Protein AF-A0A947MUI2-F1 (afdb_monomer)

Mean predicted aligned error: 2.59 Å

Radius of gyration: 10.8 Å; Cα contacts (8 Å, |Δi|>4): 33; chains: 1; bounding box: 26×22×24 Å

Structure (mmCIF, N/CA/C/O backbone):
data_AF-A0A947MUI2-F1
#
_entry.id   AF-A0A947MUI2-F1
#
loop_
_atom_site.group_PDB
_atom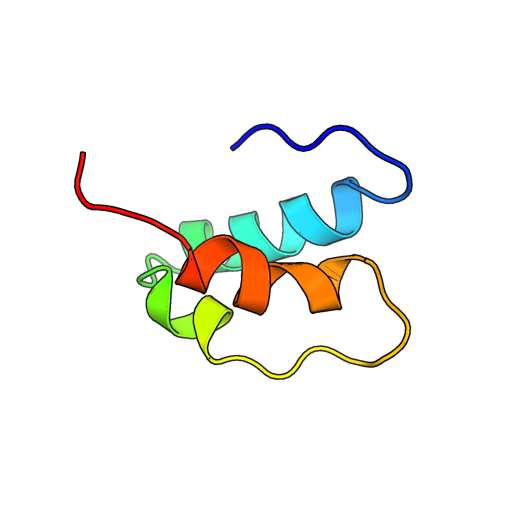_site.id
_atom_site.type_symbol
_atom_site.label_atom_id
_atom_site.label_alt_id
_atom_site.label_comp_id
_atom_site.label_asym_id
_atom_site.label_entity_id
_atom_site.label_seq_id
_atom_site.pdbx_PDB_ins_code
_atom_site.Cartn_x
_atom_site.Cartn_y
_atom_site.Cartn_z
_atom_site.occupancy
_atom_site.B_iso_or_equiv
_atom_site.auth_seq_id
_atom_site.auth_comp_id
_atom_site.auth_asym_id
_atom_site.auth_atom_id
_atom_site.pdbx_PDB_model_num
ATOM 1 N N . ALA A 1 1 ? -3.245 10.934 -1.148 1.00 75.44 1 ALA A N 1
ATOM 2 C CA . ALA A 1 1 ? -1.863 10.498 -0.868 1.00 75.44 1 ALA A CA 1
ATOM 3 C C . ALA A 1 1 ? -0.904 11.464 -1.549 1.00 75.44 1 ALA A C 1
ATOM 5 O O . ALA A 1 1 ? -1.265 11.992 -2.594 1.00 75.44 1 ALA A O 1
ATOM 6 N N . THR A 1 2 ? 0.281 11.684 -0.983 1.00 90.00 2 THR A N 1
ATOM 7 C CA . THR A 1 2 ? 1.346 12.468 -1.624 1.00 90.00 2 THR A CA 1
ATOM 8 C C . THR A 1 2 ? 2.597 11.602 -1.647 1.00 90.00 2 THR A C 1
ATOM 10 O O . THR A 1 2 ? 3.027 11.140 -0.594 1.00 90.00 2 THR A O 1
ATOM 13 N N . ILE A 1 3 ? 3.147 11.356 -2.836 1.00 93.88 3 ILE A N 1
ATOM 14 C CA . ILE A 1 3 ? 4.375 10.581 -3.046 1.00 93.88 3 ILE A CA 1
ATOM 15 C C . ILE A 1 3 ? 5.401 11.525 -3.674 1.00 93.88 3 ILE A C 1
ATOM 17 O O . ILE A 1 3 ? 5.099 12.187 -4.664 1.00 93.88 3 ILE A O 1
ATOM 21 N N . LEU A 1 4 ? 6.598 11.602 -3.092 1.00 94.88 4 LEU A N 1
ATOM 22 C CA . LEU A 1 4 ? 7.718 12.387 -3.611 1.00 94.88 4 LEU A CA 1
ATOM 23 C C . LEU A 1 4 ? 8.928 11.467 -3.775 1.00 94.88 4 LEU A C 1
ATOM 25 O O . LEU A 1 4 ? 9.465 10.972 -2.787 1.00 94.88 4 LEU A O 1
ATOM 29 N N . GLY A 1 5 ? 9.350 11.247 -5.016 1.00 93.31 5 GLY A N 1
ATOM 30 C CA . GLY A 1 5 ? 10.464 10.364 -5.349 1.00 93.31 5 GLY A CA 1
ATOM 31 C C . GLY A 1 5 ? 10.477 10.003 -6.832 1.00 93.31 5 GLY A C 1
ATOM 32 O O . GLY A 1 5 ? 9.551 10.345 -7.569 1.00 93.31 5 GLY A O 1
ATOM 33 N N . LEU A 1 6 ? 11.537 9.320 -7.265 1.00 95.56 6 LEU A N 1
ATOM 34 C CA . LEU A 1 6 ? 11.619 8.754 -8.613 1.00 95.56 6 LEU A CA 1
ATOM 35 C C . LEU A 1 6 ? 10.559 7.660 -8.786 1.00 95.56 6 LEU A C 1
ATOM 37 O O . LEU A 1 6 ? 10.309 6.903 -7.849 1.00 95.56 6 LEU A O 1
ATOM 41 N N . ASN A 1 7 ? 9.956 7.596 -9.974 1.00 95.06 7 ASN A N 1
ATOM 42 C CA . ASN A 1 7 ? 8.899 6.643 -10.335 1.00 95.06 7 ASN A CA 1
ATOM 43 C C . ASN A 1 7 ? 7.724 6.614 -9.332 1.00 95.06 7 ASN A C 1
ATOM 45 O O . ASN A 1 7 ? 7.115 5.578 -9.076 1.00 95.06 7 ASN A O 1
ATOM 49 N N . GLY A 1 8 ? 7.410 7.758 -8.706 1.00 94.06 8 GLY A N 1
ATOM 50 C CA . GLY A 1 8 ? 6.276 7.867 -7.783 1.00 94.06 8 GLY A CA 1
ATOM 51 C C . GLY A 1 8 ? 4.921 7.660 -8.467 1.00 94.06 8 GLY A C 1
ATOM 52 O O . GLY A 1 8 ? 3.951 7.288 -7.810 1.00 94.06 8 GLY A O 1
ATOM 53 N N . ASP A 1 9 ? 4.856 7.857 -9.782 1.00 94.94 9 ASP A N 1
ATOM 54 C CA . ASP A 1 9 ? 3.706 7.556 -10.628 1.00 94.94 9 ASP A CA 1
ATOM 55 C C . ASP A 1 9 ? 3.332 6.064 -10.619 1.00 94.94 9 ASP A C 1
ATOM 57 O O . ASP A 1 9 ? 2.136 5.774 -10.579 1.00 94.94 9 ASP A O 1
ATOM 61 N N . GLU A 1 10 ? 4.303 5.142 -10.513 1.00 94.31 10 GLU A N 1
ATOM 62 C CA . GLU A 1 10 ? 4.072 3.690 -10.326 1.00 94.31 10 GLU A CA 1
ATOM 63 C C . GLU A 1 10 ? 3.352 3.363 -8.999 1.00 94.31 10 GLU A C 1
ATOM 65 O O . GLU A 1 10 ? 2.518 2.458 -8.891 1.00 94.31 10 GLU A O 1
ATOM 70 N N . VAL A 1 11 ? 3.622 4.141 -7.953 1.00 95.81 11 VAL A N 1
ATOM 71 C CA . VAL A 1 11 ? 2.902 3.995 -6.683 1.00 95.81 11 VAL A CA 1
ATOM 72 C C . VAL A 1 11 ? 1.506 4.604 -6.796 1.00 95.81 11 VAL A C 1
ATOM 74 O O . VAL A 1 11 ? 0.528 4.030 -6.314 1.00 95.81 11 VAL A O 1
ATOM 77 N N . VAL A 1 12 ? 1.397 5.768 -7.442 1.00 95.81 12 VAL A N 1
ATOM 78 C CA . VAL A 1 12 ? 0.136 6.507 -7.553 1.00 95.81 12 VAL A CA 1
ATOM 79 C C . VAL A 1 12 ? -0.905 5.726 -8.352 1.00 95.81 12 VAL A C 1
ATOM 81 O O . VAL A 1 12 ? -2.021 5.592 -7.855 1.00 95.81 12 VAL A O 1
ATOM 84 N N . HIS A 1 13 ? -0.581 5.182 -9.532 1.00 94.69 13 HIS A N 1
ATOM 85 C CA . HIS A 1 13 ? -1.584 4.429 -10.304 1.00 94.69 13 HIS A CA 1
ATOM 86 C C . HIS A 1 13 ? -2.049 3.161 -9.566 1.00 94.69 13 HIS A C 1
ATOM 88 O O . HIS A 1 13 ? -3.246 2.896 -9.533 1.00 94.69 13 HIS A O 1
ATOM 94 N N . SER A 1 14 ? -1.152 2.466 -8.853 1.00 94.38 14 SER A N 1
ATOM 95 C CA . SER A 1 14 ? -1.509 1.300 -8.030 1.00 94.38 14 SER A CA 1
ATOM 96 C C . SER A 1 14 ? -2.502 1.658 -6.912 1.00 94.38 14 SER A C 1
ATOM 98 O O . SER A 1 14 ? -3.445 0.917 -6.637 1.00 94.38 14 SER A O 1
ATOM 100 N N . LEU A 1 15 ? -2.326 2.818 -6.266 1.00 95.75 15 LEU A N 1
ATOM 101 C CA . LEU A 1 15 ? -3.278 3.324 -5.269 1.00 95.75 15 LEU A CA 1
ATOM 102 C C . LEU A 1 15 ? -4.600 3.773 -5.909 1.00 95.75 15 LEU A C 1
ATOM 104 O O . LEU A 1 15 ? -5.661 3.552 -5.325 1.00 95.75 15 LEU A O 1
ATOM 108 N N . LEU A 1 16 ? -4.546 4.390 -7.094 1.00 96.56 16 LEU A N 1
ATOM 109 C CA . LEU A 1 16 ? -5.737 4.807 -7.833 1.00 96.56 16 LEU A CA 1
ATOM 110 C C . LEU A 1 16 ? -6.595 3.611 -8.249 1.00 96.56 16 LEU A C 1
ATOM 112 O O . LEU A 1 16 ? -7.810 3.706 -8.119 1.00 96.56 16 LEU A O 1
ATOM 116 N N . ASP A 1 17 ? -5.999 2.490 -8.659 1.00 96.00 17 ASP A N 1
ATOM 117 C CA . ASP A 1 17 ? -6.741 1.271 -9.007 1.00 96.00 17 ASP A CA 1
ATOM 118 C C . ASP A 1 17 ? -7.550 0.741 -7.810 1.00 96.00 17 ASP A C 1
ATOM 120 O O . ASP A 1 17 ? -8.725 0.401 -7.947 1.00 96.00 17 ASP A O 1
ATOM 124 N N . VAL A 1 18 ? -6.961 0.746 -6.607 1.00 96.94 18 VAL A N 1
ATOM 125 C CA . VAL A 1 18 ? -7.645 0.342 -5.362 1.00 96.94 18 VAL A CA 1
ATOM 126 C C . VAL A 1 18 ? -8.786 1.299 -5.015 1.00 96.94 18 VAL A C 1
ATOM 128 O O . VAL A 1 18 ? -9.873 0.851 -4.651 1.00 96.94 18 VAL A O 1
ATOM 131 N N . MET A 1 19 ? -8.553 2.610 -5.142 1.00 96.88 19 MET A N 1
ATOM 132 C CA . MET A 1 19 ? -9.569 3.635 -4.882 1.00 96.88 19 MET A CA 1
ATOM 133 C C . MET A 1 19 ? -10.719 3.565 -5.892 1.00 96.88 19 MET A C 1
ATOM 135 O O . MET A 1 19 ? -11.880 3.649 -5.507 1.00 96.88 19 MET A O 1
ATOM 139 N N . ALA A 1 20 ? -10.405 3.400 -7.178 1.00 98.12 20 ALA A N 1
ATOM 140 C CA . ALA A 1 20 ? -11.390 3.301 -8.248 1.00 98.12 20 ALA A CA 1
ATOM 141 C C . ALA A 1 20 ? -12.240 2.027 -8.130 1.00 98.12 20 ALA A C 1
ATOM 143 O O . ALA A 1 20 ? -13.424 2.052 -8.455 1.00 98.12 20 ALA A O 1
ATOM 144 N N . ALA A 1 21 ? -11.655 0.935 -7.630 1.00 98.12 21 ALA A N 1
ATOM 145 C CA . ALA A 1 21 ? -12.356 -0.316 -7.346 1.00 98.12 21 ALA A CA 1
ATOM 146 C C . ALA A 1 21 ? -13.128 -0.315 -6.008 1.00 98.12 21 ALA A C 1
ATOM 148 O O . ALA A 1 21 ? -13.695 -1.347 -5.638 1.00 98.12 21 ALA A O 1
ATOM 149 N N . ASP A 1 22 ? -13.120 0.804 -5.272 1.00 97.50 22 ASP A N 1
ATOM 150 C CA . ASP A 1 22 ? -13.718 0.951 -3.937 1.00 97.50 22 ASP A CA 1
ATOM 151 C C . ASP A 1 22 ? -13.304 -0.180 -2.975 1.00 97.50 22 ASP A C 1
ATOM 153 O O . ASP A 1 22 ? -14.108 -0.758 -2.242 1.00 97.50 22 ASP A O 1
ATOM 157 N N . GLN A 1 23 ? -12.024 -0.565 -3.029 1.00 98.19 23 GLN A N 1
ATOM 158 C CA . GLN A 1 23 ? -11.478 -1.624 -2.187 1.00 98.19 23 GLN A CA 1
ATOM 159 C C . GLN A 1 23 ? -10.759 -1.050 -0.964 1.00 98.19 23 GLN A C 1
ATOM 161 O O . GLN A 1 23 ? -10.123 0.006 -1.034 1.00 98.19 23 GLN A O 1
ATOM 166 N N . PRO A 1 24 ? -10.792 -1.755 0.181 1.00 95.81 24 PRO A N 1
ATOM 167 C CA . PRO A 1 24 ? -10.046 -1.321 1.347 1.00 95.81 24 PRO A CA 1
ATOM 168 C C . PRO A 1 24 ? -8.537 -1.417 1.087 1.00 95.81 24 PRO A C 1
ATOM 170 O O . PRO A 1 24 ? -8.051 -2.355 0.451 1.00 95.81 24 PRO A O 1
ATOM 173 N N . TYR A 1 25 ? -7.765 -0.495 1.673 1.00 94.44 25 TYR A N 1
ATOM 174 C CA . TYR A 1 25 ? -6.297 -0.472 1.552 1.00 94.44 25 TYR A CA 1
ATOM 175 C C . TYR A 1 25 ? -5.623 -1.783 2.009 1.00 94.44 25 TYR A C 1
ATOM 177 O O . TYR A 1 25 ? -4.482 -2.066 1.645 1.00 94.44 25 TYR A O 1
ATOM 185 N N . THR A 1 26 ? -6.328 -2.596 2.803 1.00 95.62 26 THR A N 1
ATOM 186 C CA . THR A 1 26 ? -5.876 -3.910 3.267 1.00 95.62 26 THR A CA 1
ATOM 187 C C . THR A 1 26 ? -5.688 -4.925 2.139 1.00 95.62 26 THR A C 1
ATOM 189 O O . THR A 1 26 ? -4.961 -5.899 2.326 1.00 95.62 26 THR A O 1
ATOM 192 N N . VAL A 1 27 ? -6.309 -4.703 0.974 1.00 96.12 27 VAL A N 1
ATOM 193 C CA . VAL A 1 27 ? -6.099 -5.521 -0.228 1.00 96.12 27 VAL A CA 1
ATOM 194 C C . VAL A 1 27 ? -4.671 -5.338 -0.738 1.00 96.12 27 VAL A C 1
ATOM 196 O O . VAL A 1 27 ? -3.912 -6.302 -0.818 1.00 96.12 27 VAL A O 1
ATOM 199 N N . ILE A 1 28 ? -4.266 -4.095 -1.007 1.00 95.88 28 ILE A N 1
ATOM 200 C CA . ILE A 1 28 ? -2.928 -3.793 -1.531 1.00 95.88 28 ILE A CA 1
ATOM 201 C C . ILE A 1 28 ? -1.832 -3.926 -0.464 1.00 95.88 28 ILE A C 1
ATOM 203 O O . ILE A 1 28 ? -0.703 -4.280 -0.794 1.00 95.88 28 ILE A O 1
ATOM 207 N N . SER A 1 29 ? -2.148 -3.757 0.827 1.00 96.19 29 SER A N 1
ATOM 208 C CA . SER A 1 29 ? -1.169 -3.967 1.910 1.00 96.19 29 SER A CA 1
ATOM 209 C C . SER A 1 29 ? -0.761 -5.432 2.117 1.00 96.19 29 SER A C 1
ATOM 211 O O . SER A 1 29 ? 0.230 -5.709 2.799 1.00 96.19 29 SER A O 1
ATOM 213 N N . ARG A 1 30 ? -1.522 -6.367 1.533 1.00 95.94 30 ARG A N 1
ATOM 214 C CA . ARG A 1 30 ? -1.265 -7.816 1.537 1.00 95.94 30 ARG A CA 1
ATOM 215 C C . ARG A 1 30 ? -0.876 -8.356 0.156 1.00 95.94 30 ARG A C 1
ATOM 217 O O . ARG A 1 30 ? -0.704 -9.564 0.013 1.00 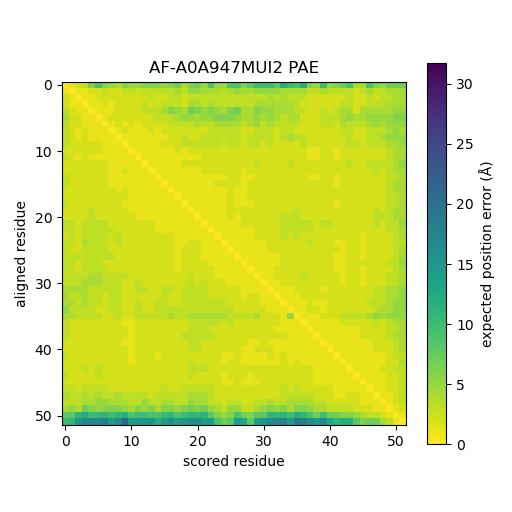95.94 30 ARG A O 1
ATOM 224 N N . ALA A 1 31 ? -0.750 -7.489 -0.848 1.00 95.38 31 ALA A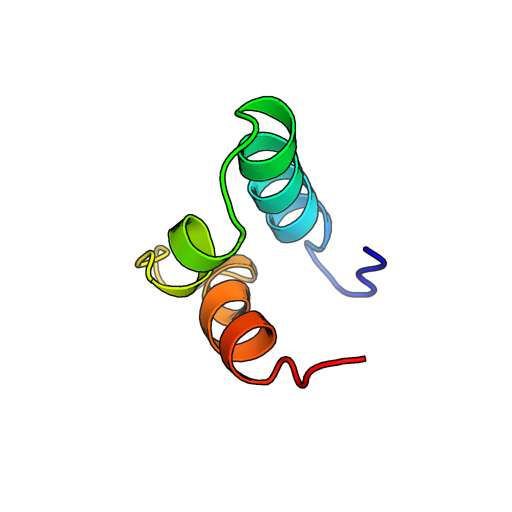 N 1
ATOM 225 C CA . ALA A 1 31 ? -0.372 -7.876 -2.200 1.00 95.38 31 ALA A CA 1
ATOM 226 C C . ALA A 1 31 ? 1.148 -8.065 -2.331 1.00 95.38 31 ALA A C 1
ATOM 228 O O . ALA A 1 31 ? 1.937 -7.318 -1.74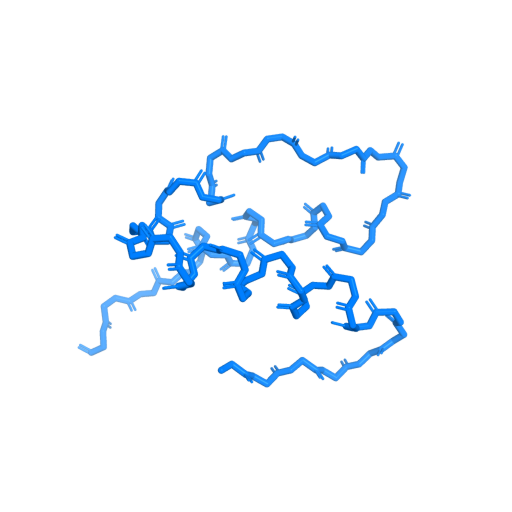9 1.00 95.38 31 ALA A O 1
ATOM 229 N N . VAL A 1 32 ? 1.557 -9.043 -3.145 1.00 95.94 32 VAL A N 1
ATOM 230 C CA . VAL A 1 32 ? 2.957 -9.228 -3.546 1.00 95.94 32 VAL A CA 1
ATOM 231 C C . VAL A 1 32 ? 3.183 -8.473 -4.847 1.00 95.94 32 VAL A C 1
ATOM 233 O O . VAL A 1 32 ? 2.603 -8.814 -5.876 1.00 95.94 32 VAL A O 1
ATOM 236 N N . HIS A 1 33 ? 4.027 -7.451 -4.790 1.00 94.81 33 HIS A N 1
ATOM 237 C CA . HIS A 1 33 ? 4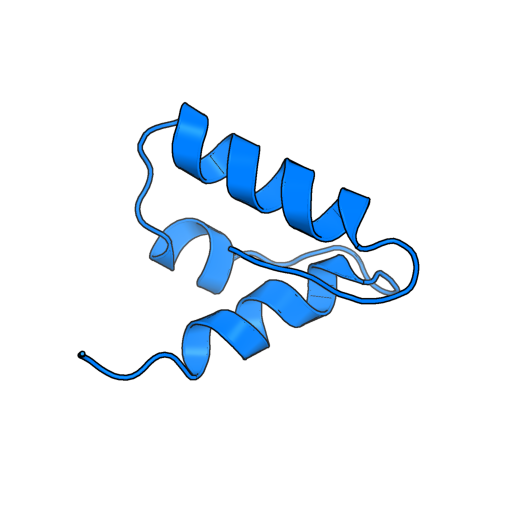.464 -6.713 -5.968 1.00 94.81 33 HIS A CA 1
ATOM 238 C C . HIS A 1 33 ? 5.724 -7.363 -6.544 1.00 94.81 33 HIS A C 1
ATOM 240 O O . HIS A 1 33 ? 6.463 -8.051 -5.838 1.00 94.81 33 HIS A O 1
ATOM 246 N N . ILE A 1 34 ? 5.959 -7.159 -7.838 1.00 96.44 34 ILE A N 1
ATOM 247 C CA . ILE A 1 34 ? 7.150 -7.680 -8.507 1.00 96.44 34 ILE A CA 1
ATOM 248 C C . ILE A 1 34 ? 8.411 -6.955 -8.006 1.00 96.44 34 ILE A C 1
ATOM 250 O O . ILE A 1 34 ? 8.402 -5.735 -7.843 1.00 96.44 34 ILE A O 1
ATOM 254 N N . HIS A 1 35 ? 9.490 -7.707 -7.780 1.00 96.94 35 HIS A N 1
ATOM 255 C CA . HIS A 1 35 ? 10.798 -7.180 -7.379 1.00 96.94 35 HIS A CA 1
ATOM 256 C C . HIS A 1 35 ? 11.776 -7.189 -8.569 1.00 96.94 35 HIS A C 1
ATOM 258 O O . HIS A 1 35 ? 11.813 -8.202 -9.279 1.00 96.94 35 HIS A O 1
ATOM 264 N N . PRO A 1 36 ? 12.609 -6.144 -8.778 1.00 95.69 36 PRO A N 1
ATOM 265 C CA . PRO A 1 36 ? 12.697 -4.886 -8.021 1.00 95.69 36 PRO A CA 1
ATOM 266 C C . PRO A 1 36 ? 11.825 -3.762 -8.609 1.00 95.69 36 PRO A C 1
ATOM 268 O O . PRO A 1 36 ? 11.958 -3.439 -9.790 1.00 95.69 36 PRO A O 1
ATOM 271 N N . THR A 1 37 ? 10.968 -3.132 -7.796 1.00 95.88 37 THR A N 1
ATOM 272 C CA . THR A 1 37 ? 10.158 -1.955 -8.202 1.00 95.88 37 THR A CA 1
ATOM 273 C C . THR A 1 37 ? 9.955 -0.963 -7.059 1.00 95.88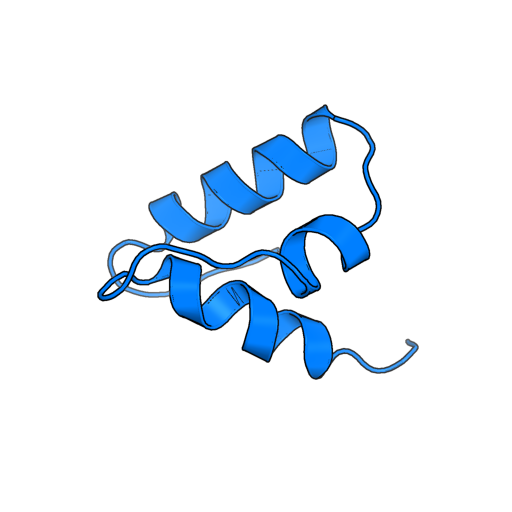 37 THR A C 1
ATOM 275 O O . THR A 1 37 ? 10.149 -1.306 -5.899 1.00 95.88 37 THR A O 1
ATOM 278 N N . VAL A 1 38 ? 9.515 0.268 -7.349 1.00 95.94 38 VAL A N 1
ATOM 279 C CA . VAL A 1 38 ? 9.148 1.223 -6.283 1.00 95.94 38 VAL A CA 1
ATOM 280 C C . VAL A 1 38 ? 7.856 0.793 -5.576 1.00 95.94 38 VAL A C 1
ATOM 282 O O . VAL A 1 38 ? 7.743 0.914 -4.353 1.00 95.94 38 VAL A O 1
ATOM 285 N N . SER A 1 39 ? 6.901 0.225 -6.319 1.00 95.50 39 SER A N 1
ATOM 286 C CA . SER A 1 39 ? 5.618 -0.252 -5.781 1.00 95.50 39 SER A CA 1
ATOM 287 C C . SER A 1 39 ? 5.761 -1.374 -4.748 1.00 95.50 39 SER A C 1
ATOM 289 O O . SER A 1 39 ? 4.886 -1.541 -3.899 1.00 95.50 39 SER A O 1
ATOM 291 N N . GLU A 1 40 ? 6.887 -2.092 -4.7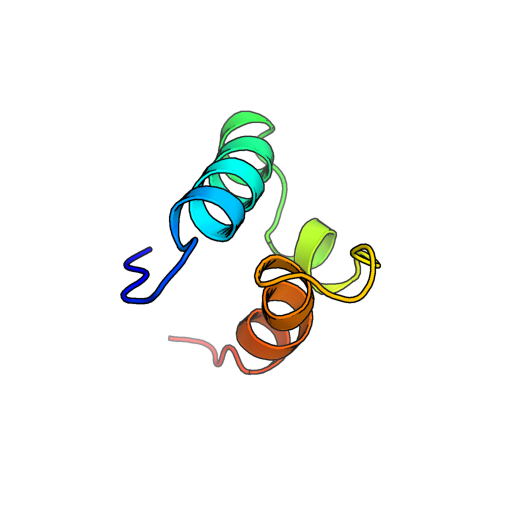27 1.00 96.94 40 GLU A N 1
ATOM 292 C CA . GLU A 1 40 ? 7.170 -3.111 -3.709 1.00 96.94 40 GLU A CA 1
ATOM 293 C C . GLU A 1 40 ? 7.249 -2.570 -2.278 1.00 96.94 40 GLU A C 1
ATOM 295 O O . GLU A 1 40 ? 7.070 -3.322 -1.320 1.00 96.94 40 GLU A O 1
ATOM 300 N N . LEU A 1 41 ? 7.467 -1.262 -2.117 1.00 95.75 41 LEU A N 1
ATOM 301 C CA . LEU A 1 41 ? 7.513 -0.612 -0.809 1.00 95.75 41 LEU A CA 1
ATOM 302 C C . LEU A 1 41 ? 6.116 -0.266 -0.266 1.00 95.75 41 LEU A C 1
ATOM 304 O O . LEU A 1 41 ? 5.976 0.007 0.930 1.00 95.75 41 LEU A O 1
ATOM 308 N N . VAL A 1 42 ? 5.074 -0.302 -1.106 1.00 96.12 42 VAL A N 1
ATOM 309 C CA . VAL A 1 42 ? 3.697 0.066 -0.731 1.00 96.12 42 VAL A CA 1
ATOM 310 C C . VAL A 1 42 ? 3.134 -0.822 0.385 1.00 96.12 42 VAL A C 1
ATOM 312 O O . VAL A 1 42 ? 2.613 -0.261 1.355 1.00 96.12 42 VAL A O 1
ATOM 315 N N . PRO A 1 43 ? 3.256 -2.167 0.342 1.00 96.81 43 PRO A N 1
ATOM 316 C CA . PRO A 1 43 ? 2.783 -3.016 1.433 1.00 96.81 43 PRO A CA 1
ATOM 317 C C . PRO A 1 43 ? 3.396 -2.642 2.785 1.00 96.81 43 PRO A C 1
ATOM 319 O O . PRO A 1 43 ? 2.671 -2.477 3.767 1.00 96.81 43 PRO A O 1
ATOM 322 N N . THR A 1 44 ? 4.712 -2.424 2.823 1.00 95.00 44 THR A N 1
ATOM 323 C CA . THR A 1 44 ? 5.436 -2.041 4.044 1.00 95.00 44 THR A CA 1
ATOM 324 C C . THR A 1 44 ? 4.985 -0.678 4.568 1.00 95.00 44 THR A C 1
ATOM 326 O O . THR A 1 44 ? 4.748 -0.540 5.767 1.00 95.00 44 THR A O 1
ATOM 329 N N . LEU A 1 45 ? 4.812 0.315 3.686 1.00 94.25 45 LEU A N 1
ATOM 330 C CA . LEU A 1 45 ? 4.296 1.641 4.047 1.00 94.25 45 LEU A CA 1
ATOM 331 C C . LEU A 1 45 ? 2.915 1.536 4.715 1.00 94.25 45 LEU A C 1
ATOM 333 O O . LEU A 1 45 ? 2.688 2.098 5.785 1.00 94.25 45 LEU A O 1
ATOM 337 N N . LEU A 1 46 ? 1.989 0.800 4.096 1.00 95.25 46 LEU A N 1
ATOM 338 C CA . LEU A 1 46 ? 0.604 0.705 4.563 1.00 95.25 46 LEU A CA 1
ATOM 339 C C . LEU A 1 46 ? 0.459 -0.096 5.862 1.00 95.25 46 LEU A C 1
ATOM 341 O O . LEU A 1 46 ? -0.443 0.178 6.651 1.00 95.25 46 LEU A O 1
ATOM 345 N N . GLN A 1 47 ? 1.347 -1.057 6.119 1.00 94.38 47 GLN A N 1
ATOM 346 C CA . GLN A 1 47 ? 1.369 -1.808 7.380 1.00 94.38 47 GLN A CA 1
ATOM 347 C C . GLN A 1 47 ? 1.814 -0.957 8.582 1.00 94.38 47 GLN A C 1
ATOM 349 O O . GLN A 1 47 ? 1.551 -1.333 9.722 1.00 94.38 47 GLN A O 1
ATOM 354 N N . GLN A 1 48 ? 2.449 0.198 8.349 1.00 94.56 48 GLN A N 1
ATOM 355 C CA . GLN A 1 48 ? 2.857 1.132 9.406 1.00 94.56 48 GLN A CA 1
ATOM 356 C C . GLN A 1 48 ? 1.769 2.149 9.779 1.00 94.56 48 GLN A C 1
ATOM 358 O O . GLN A 1 48 ? 1.981 2.967 10.680 1.00 94.56 48 GLN A O 1
ATOM 363 N N . LEU A 1 49 ? 0.609 2.117 9.110 1.00 92.69 49 LEU A N 1
ATOM 364 C CA . LEU A 1 49 ? -0.502 3.010 9.422 1.00 92.69 49 LEU A CA 1
ATOM 365 C C . LEU A 1 49 ? -0.982 2.800 10.863 1.00 92.69 49 LEU A C 1
ATOM 367 O O . LEU A 1 49 ? -1.211 1.679 11.317 1.00 92.69 49 LEU A O 1
ATOM 371 N N . LYS A 1 50 ? -1.167 3.911 11.575 1.00 90.75 50 LYS A N 1
ATOM 372 C CA . LYS A 1 50 ? -1.804 3.954 12.893 1.00 90.75 50 LYS A CA 1
ATOM 373 C C . LYS A 1 50 ? -3.189 4.584 12.747 1.00 90.75 50 LYS A C 1
ATOM 375 O O . LYS A 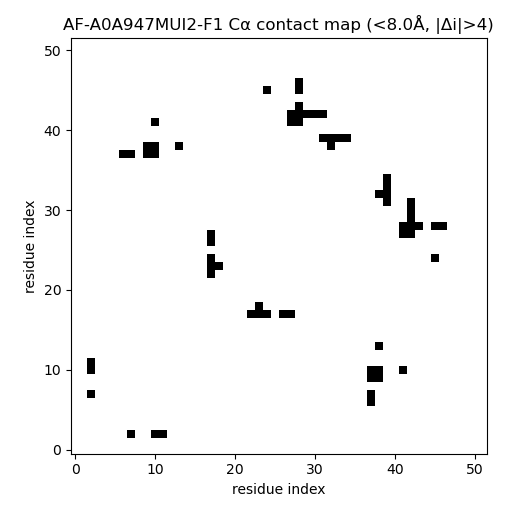1 50 ? -3.360 5.419 11.856 1.00 90.75 50 LYS A O 1
ATOM 380 N N . PRO A 1 51 ? -4.166 4.205 13.590 1.00 86.12 51 PRO A N 1
ATOM 381 C CA . PRO A 1 51 ? -5.428 4.930 13.677 1.00 86.12 51 PRO A CA 1
ATOM 382 C C . PRO A 1 51 ? -5.166 6.427 13.874 1.00 86.12 51 PRO A C 1
ATOM 384 O O . PRO A 1 51 ? -4.224 6.787 14.585 1.00 86.12 51 PRO A O 1
ATOM 387 N N . ALA A 1 52 ? -5.966 7.257 13.204 1.00 73.06 52 ALA A N 1
ATOM 388 C CA . ALA A 1 52 ? -5.903 8.711 13.319 1.00 73.06 52 ALA A CA 1
ATOM 389 C C . ALA A 1 52 ? -6.407 9.195 14.684 1.00 73.06 52 ALA A C 1
ATOM 391 O O . ALA A 1 52 ? -7.332 8.548 15.230 1.00 73.06 52 ALA A O 1
#

pLDDT: mean 94.43, std 4.5, range [73.06, 98.19]

Foldseek 3Di:
DDDDDPPVVVLVVVVVVCVVVVHDL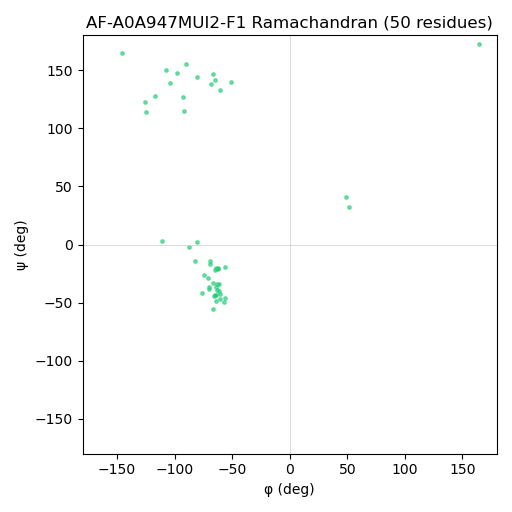VVLLPDCDDPPDPSNCSVVVVVPDDDD

Sequence (52 aa):
ATILGLNGDEVVHSLLDVMAADQPYTVISRAVHIHPTVSELVPTLLQQLKPA

Nearest PDB structures (foldseek):
  6kod-assembly2_D  TM=9.302E-01  e=2.838E-02  Escherichia coli BL21(DE3)
  6kgy-assembly1_A  TM=9.288E-01  e=4.560E-02  Escherichia coli BL21(DE3)
  6kyy-assembly1_A  TM=9.270E-01  e=4.879E-02  Escherichia coli BL21(DE3)
  6kyy-assembly2_C  TM=9.225E-01  e=5.979E-02  Escherichia coli BL21(DE3)
  8ajk-assembly1_A  TM=9.064E-01  e=3.038E-01  Staphylococcus aureus

Solvent-accessible surface area (backbone atoms only — not comparable to full-atom values): 3353 Å² total; per-residue (Å²): 140,88,76,89,62,85,68,35,64,58,41,47,55,59,52,46,52,37,59,75,66,73,48,63,70,69,59,58,40,69,51,86,58,67,84,93,52,71,47,48,51,49,24,64,57,56,70,67,66,69,87,131

Secondary structure (DSSP, 8-state):
----STTHHHHHHHHHHHHHTT--TTTGGG--PPSSSSGGGHHHHHHT----